Protein AF-A0A1Q7FSF7-F1 (afdb_monomer)

Secondary structure (DSSP, 8-state):
-HHHHHHHHHTTT-EEEEEEEETTTEEEEEEEEEEEEEETTTEEEEE-TTT--EEEE-GGG-SEEEE-TTSSEEEEEEEETTEEEEEEEEEE--

Radius of gyration: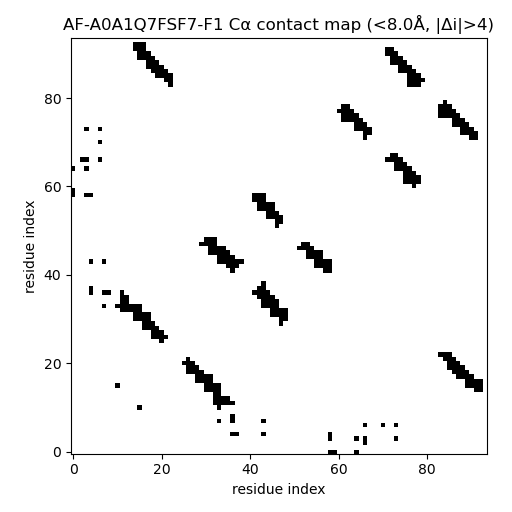 12.48 Å; Cα contacts (8 Å, |Δi|>4): 198; chains: 1; bounding box: 31×29×33 Å

Solvent-accessible surface area (backbone atoms only — not comparable to full-atom values): 5241 Å² total; per-residue (Å²): 103,68,63,60,54,51,53,48,59,77,39,56,76,34,64,25,46,33,36,42,34,37,65,90,78,52,66,49,76,47,60,24,27,28,72,47,63,70,46,87,79,63,27,36,34,32,36,20,81,85,80,67,46,72,47,79,42,51,61,88,70,43,72,49,75,48,69,42,97,84,68,50,35,38,40,37,28,26,60,60,87,95,42,70,47,33,38,40,36,40,28,62,71,130

Structure (mmCIF, N/CA/C/O backbone):
data_AF-A0A1Q7FSF7-F1
#
_entry.id   AF-A0A1Q7FSF7-F1
#
loop_
_atom_site.group_PDB
_atom_site.id
_atom_site.type_symbo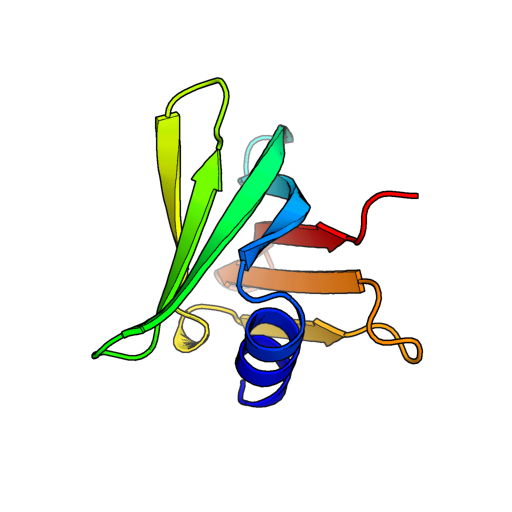l
_atom_site.label_atom_id
_atom_site.label_alt_id
_atom_site.label_comp_id
_atom_site.label_asym_id
_atom_site.label_entity_id
_atom_site.label_seq_id
_atom_site.pdbx_PDB_ins_code
_atom_site.Cartn_x
_atom_site.Cartn_y
_atom_site.Cartn_z
_atom_site.occupancy
_atom_site.B_iso_or_equiv
_atom_site.auth_seq_id
_atom_site.auth_comp_id
_atom_site.auth_asym_id
_atom_site.auth_atom_id
_atom_site.pdbx_PDB_model_num
ATOM 1 N N . MET A 1 1 ? -3.034 5.515 -11.832 1.00 77.44 1 MET A N 1
ATOM 2 C CA . MET A 1 1 ? -2.448 6.505 -10.900 1.00 77.44 1 MET A CA 1
ATOM 3 C C . MET A 1 1 ? -3.513 7.222 -10.096 1.00 77.44 1 MET A C 1
ATOM 5 O O . MET A 1 1 ? -3.477 7.153 -8.877 1.00 77.44 1 MET A O 1
ATOM 9 N N . GLU A 1 2 ? -4.496 7.820 -10.770 1.00 85.94 2 GLU A N 1
ATOM 10 C CA . GLU A 1 2 ? -5.700 8.377 -10.137 1.00 85.94 2 GLU A CA 1
ATOM 11 C C . GLU A 1 2 ? -6.382 7.409 -9.161 1.00 85.94 2 GLU A C 1
ATOM 13 O O . GLU A 1 2 ? -6.776 7.821 -8.081 1.00 85.94 2 GLU A O 1
ATOM 18 N N . GLU A 1 3 ? -6.449 6.112 -9.474 1.00 88.25 3 GLU A N 1
ATOM 19 C CA . GLU A 1 3 ? -7.030 5.100 -8.573 1.00 88.25 3 GLU A CA 1
ATOM 20 C C . GLU A 1 3 ? -6.285 4.969 -7.234 1.00 88.25 3 GLU A C 1
ATOM 22 O O . GLU A 1 3 ? -6.914 4.787 -6.197 1.00 88.25 3 GLU A O 1
ATOM 27 N N . VAL A 1 4 ? -4.956 5.126 -7.228 1.00 91.06 4 VAL A N 1
ATOM 28 C CA . VAL A 1 4 ? -4.144 5.102 -5.998 1.00 91.06 4 VAL A CA 1
ATOM 29 C C . VAL A 1 4 ? -4.472 6.315 -5.135 1.00 91.06 4 VAL A C 1
ATOM 31 O O . VAL A 1 4 ? -4.715 6.186 -3.937 1.00 91.06 4 VAL A O 1
ATOM 34 N N . LEU A 1 5 ? -4.520 7.499 -5.752 1.00 91.75 5 LEU A N 1
ATOM 35 C CA . LEU A 1 5 ? -4.914 8.730 -5.068 1.00 91.75 5 LEU A CA 1
ATOM 36 C C . LEU A 1 5 ? -6.358 8.637 -4.567 1.00 91.75 5 LEU A C 1
ATOM 38 O O . LEU A 1 5 ? -6.621 8.969 -3.419 1.00 91.75 5 LEU A O 1
ATOM 42 N N . SER A 1 6 ? -7.282 8.123 -5.380 1.00 92.19 6 SER A N 1
ATOM 43 C CA . SER A 1 6 ? -8.685 7.902 -5.016 1.00 92.19 6 SER A CA 1
ATOM 44 C C . SER A 1 6 ? -8.831 6.952 -3.822 1.00 92.19 6 SER A C 1
ATOM 46 O O . SER A 1 6 ? -9.573 7.258 -2.883 1.00 92.19 6 SER A O 1
ATOM 48 N N . PHE A 1 7 ? -8.062 5.859 -3.796 1.00 95.00 7 PHE A N 1
ATOM 49 C CA . PHE A 1 7 ? -7.991 4.967 -2.643 1.00 95.00 7 PHE A CA 1
ATOM 50 C C . PHE A 1 7 ? -7.561 5.739 -1.390 1.00 95.00 7 PHE A C 1
ATOM 52 O O . PHE A 1 7 ? -8.281 5.738 -0.394 1.00 95.00 7 PHE A O 1
ATOM 59 N N . PHE A 1 8 ? -6.443 6.468 -1.427 1.00 94.44 8 PHE A N 1
ATOM 60 C CA . PHE A 1 8 ? -5.973 7.199 -0.246 1.00 94.44 8 PHE A CA 1
ATOM 61 C C . PHE A 1 8 ? -6.890 8.361 0.162 1.00 94.44 8 PHE A C 1
ATOM 63 O O . PHE A 1 8 ? -7.064 8.580 1.358 1.00 94.44 8 PHE A O 1
ATOM 70 N N . ARG A 1 9 ? -7.536 9.059 -0.782 1.00 93.81 9 ARG A N 1
ATOM 71 C CA . ARG A 1 9 ? -8.560 10.085 -0.496 1.00 93.81 9 ARG A CA 1
ATOM 72 C C . ARG A 1 9 ? -9.711 9.497 0.321 1.00 93.81 9 ARG A C 1
ATOM 74 O O . ARG A 1 9 ? -10.122 10.094 1.311 1.00 93.81 9 ARG A O 1
ATOM 81 N N . THR A 1 10 ? -10.185 8.308 -0.052 1.00 94.75 10 THR A N 1
ATOM 82 C CA . THR A 1 10 ? -11.261 7.594 0.664 1.00 94.75 10 THR A CA 1
ATOM 83 C C . THR A 1 10 ? -10.873 7.247 2.106 1.00 94.75 10 THR A C 1
ATOM 85 O O . THR A 1 10 ? -11.726 7.203 2.993 1.00 94.75 10 THR A O 1
ATOM 88 N N . HIS A 1 11 ? -9.577 7.061 2.359 1.00 95.31 11 HIS A N 1
ATOM 89 C CA . HIS A 1 11 ? -9.035 6.690 3.665 1.00 95.31 11 HIS A CA 1
ATOM 90 C C . HIS A 1 11 ? -8.347 7.854 4.392 1.00 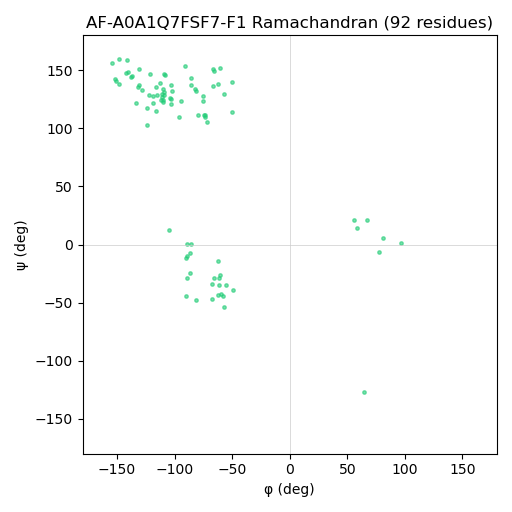95.31 11 HIS A C 1
ATOM 92 O O . HIS A 1 11 ? -7.663 7.628 5.391 1.00 95.31 11 HIS A O 1
ATOM 98 N N . LEU A 1 12 ? -8.523 9.099 3.936 1.00 95.25 12 LEU A N 1
ATOM 99 C CA . LEU A 1 12 ? -7.922 10.268 4.571 1.00 95.25 12 LEU A CA 1
ATOM 100 C C . LEU A 1 12 ? -8.344 10.361 6.046 1.00 95.25 12 LEU A C 1
ATOM 102 O O . LEU A 1 12 ? -9.521 10.267 6.392 1.00 95.25 12 LEU A O 1
ATOM 106 N N . GLY A 1 13 ? -7.364 10.527 6.932 1.00 94.31 13 GLY A N 1
ATOM 107 C CA . GLY A 1 13 ? -7.566 10.560 8.376 1.00 94.31 13 GLY A CA 1
ATOM 108 C C . GLY A 1 13 ? -7.771 9.190 9.035 1.00 94.31 13 GLY A C 1
ATOM 109 O O . GLY A 1 13 ? -7.791 9.136 10.266 1.00 94.31 13 GLY A O 1
ATOM 110 N N . ARG A 1 14 ? -7.877 8.096 8.269 1.00 94.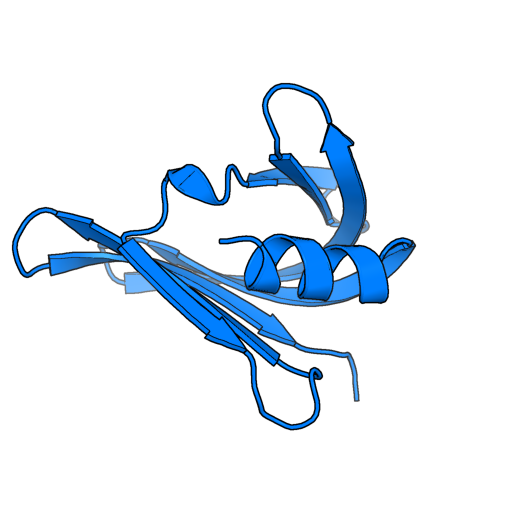81 14 ARG A N 1
ATOM 111 C CA . ARG A 1 14 ? -7.982 6.725 8.792 1.00 94.81 14 ARG A CA 1
ATOM 112 C C . ARG A 1 14 ? -6.609 6.082 8.941 1.00 94.81 14 ARG A C 1
ATOM 114 O O . ARG A 1 14 ? -5.662 6.437 8.239 1.00 94.81 14 ARG A O 1
ATOM 121 N N . GLU A 1 15 ? -6.517 5.128 9.861 1.00 95.88 15 GLU A N 1
ATOM 122 C CA . GLU A 1 15 ? -5.371 4.227 9.963 1.00 95.88 15 GLU A CA 1
ATOM 123 C C . GLU A 1 15 ? -5.552 3.029 9.032 1.00 95.88 15 GLU A C 1
ATOM 125 O O . GLU A 1 15 ? -6.633 2.447 8.953 1.00 95.88 15 GLU A O 1
ATOM 130 N N . LEU A 1 16 ? -4.471 2.664 8.354 1.00 96.12 16 LEU A N 1
ATOM 131 C CA . LEU A 1 16 ? -4.363 1.487 7.506 1.00 96.12 16 LEU A CA 1
ATOM 132 C C . LEU A 1 16 ? -3.222 0.616 8.025 1.00 96.12 16 LEU A C 1
ATOM 134 O O . LEU A 1 16 ? -2.203 1.125 8.501 1.00 96.12 16 LEU A O 1
ATOM 138 N N . ASP A 1 17 ? -3.364 -0.699 7.899 1.00 95.81 17 ASP A N 1
ATOM 139 C CA . ASP A 1 17 ? -2.223 -1.601 8.023 1.00 95.81 17 ASP A CA 1
ATOM 140 C C . ASP A 1 17 ? -1.384 -1.459 6.742 1.00 95.81 17 ASP A C 1
ATOM 142 O O . ASP A 1 17 ? -1.819 -1.848 5.653 1.00 95.81 17 ASP A O 1
ATOM 146 N N . ILE A 1 18 ? -0.184 -0.891 6.872 1.00 94.81 18 ILE A N 1
ATOM 147 C CA . ILE A 1 18 ? 0.755 -0.691 5.769 1.00 94.81 18 ILE A CA 1
ATOM 148 C C . ILE A 1 18 ? 1.875 -1.722 5.868 1.00 94.81 18 ILE A C 1
ATOM 150 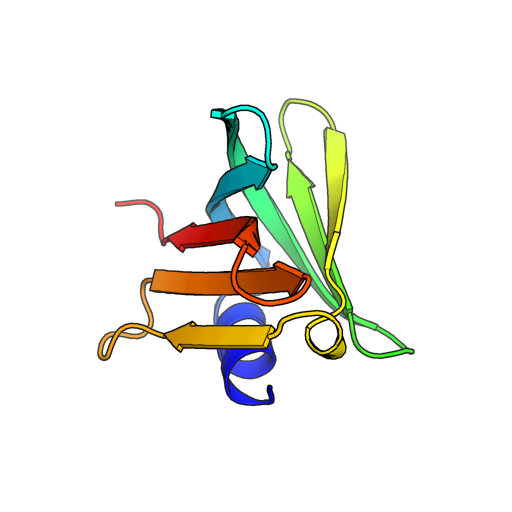O O . ILE A 1 18 ? 2.561 -1.828 6.884 1.00 94.81 18 ILE A O 1
ATOM 154 N N . ALA A 1 19 ? 2.093 -2.464 4.790 1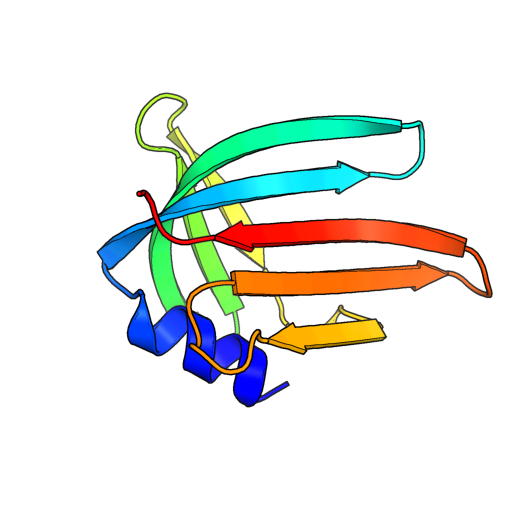.00 92.62 19 ALA A N 1
ATOM 155 C CA . ALA A 1 19 ? 3.255 -3.318 4.607 1.00 92.62 19 ALA A CA 1
ATOM 156 C C . ALA A 1 19 ? 4.152 -2.710 3.530 1.00 92.62 19 ALA A C 1
ATOM 158 O O . ALA A 1 19 ? 3.695 -2.488 2.413 1.00 92.62 19 ALA A O 1
ATOM 159 N N . VAL A 1 20 ? 5.423 -2.468 3.842 1.00 89.62 20 VAL A N 1
ATOM 160 C CA . VAL A 1 20 ? 6.433 -2.043 2.866 1.00 89.62 20 VAL A CA 1
ATOM 161 C C . VAL A 1 20 ? 7.492 -3.129 2.769 1.00 89.62 20 VAL A C 1
ATOM 163 O O . VAL A 1 20 ? 8.198 -3.397 3.739 1.00 89.62 20 VAL A O 1
ATOM 166 N N . SER A 1 21 ? 7.597 -3.759 1.604 1.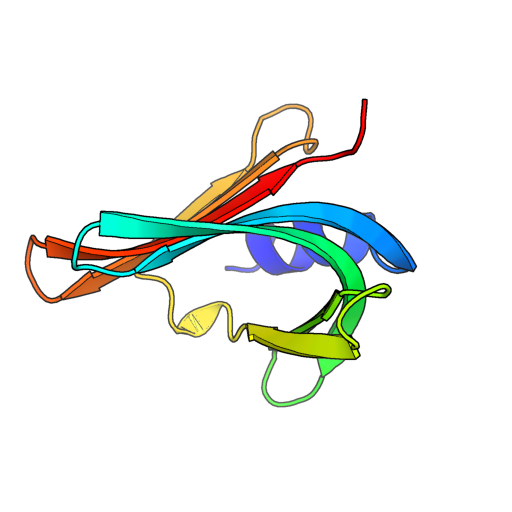00 86.19 21 SER A N 1
ATOM 167 C CA . SER A 1 21 ? 8.663 -4.702 1.267 1.00 86.19 21 SER A CA 1
ATOM 168 C C . SER A 1 21 ? 9.665 -4.013 0.345 1.00 86.19 21 SER A C 1
ATOM 170 O O . SER A 1 21 ? 9.277 -3.522 -0.715 1.00 86.19 21 SER A O 1
ATOM 172 N N . ILE A 1 22 ? 10.942 -4.002 0.718 1.00 83.31 22 ILE A N 1
ATOM 173 C CA . ILE A 1 22 ? 12.043 -3.509 -0.123 1.00 83.31 22 ILE A CA 1
ATOM 174 C C . ILE A 1 22 ? 12.874 -4.719 -0.573 1.00 83.31 22 ILE A C 1
ATOM 176 O O . ILE A 1 22 ? 12.957 -5.726 0.139 1.00 83.31 22 ILE A O 1
ATOM 180 N N . PHE A 1 23 ? 13.439 -4.655 -1.781 1.00 68.94 23 PHE A N 1
ATOM 181 C CA . PHE A 1 23 ? 14.386 -5.658 -2.279 1.00 68.94 23 PHE A CA 1
ATOM 182 C C . PHE A 1 23 ? 15.485 -5.909 -1.234 1.00 68.94 23 PHE A C 1
ATOM 184 O O . PHE A 1 23 ? 15.920 -4.955 -0.601 1.00 68.94 23 PHE A O 1
ATOM 191 N N . GLU A 1 24 ? 15.881 -7.179 -1.060 1.00 64.94 24 GLU A N 1
ATOM 192 C CA . GLU A 1 24 ? 16.577 -7.793 0.105 1.00 64.94 24 GLU A CA 1
ATOM 193 C C . GLU A 1 24 ? 15.665 -8.512 1.121 1.00 64.94 24 GLU A C 1
ATOM 195 O O . GLU A 1 24 ? 16.142 -9.102 2.087 1.00 64.94 24 GLU A O 1
ATOM 200 N N . GLY A 1 25 ? 14.349 -8.556 0.883 1.00 65.38 25 GLY A N 1
ATOM 201 C CA . GLY A 1 25 ? 13.422 -9.378 1.677 1.00 65.38 25 GLY A CA 1
ATOM 202 C C . GLY A 1 25 ? 12.999 -8.745 3.006 1.00 65.38 25 GLY A C 1
ATOM 203 O O . GLY A 1 25 ? 12.253 -9.354 3.775 1.00 65.38 25 GLY A O 1
ATOM 204 N N . ILE A 1 26 ? 13.408 -7.502 3.262 1.00 78.06 26 ILE A N 1
ATOM 205 C CA . ILE A 1 26 ? 12.969 -6.742 4.428 1.00 78.06 26 ILE A CA 1
ATOM 206 C C . ILE A 1 26 ? 11.531 -6.295 4.180 1.00 78.06 26 ILE A C 1
ATOM 208 O O . ILE A 1 26 ? 11.264 -5.453 3.322 1.00 78.06 26 ILE A O 1
ATOM 212 N N . THR A 1 27 ? 10.599 -6.858 4.947 1.00 82.62 27 THR A N 1
ATOM 213 C CA . THR A 1 27 ? 9.219 -6.374 4.997 1.00 82.62 27 THR A CA 1
ATOM 214 C C . THR A 1 27 ? 8.941 -5.766 6.357 1.00 82.62 27 THR A C 1
ATOM 216 O O . THR A 1 27 ? 9.113 -6.415 7.386 1.00 82.62 27 THR A O 1
ATOM 219 N N . GLN A 1 28 ? 8.499 -4.517 6.350 1.00 84.81 28 GLN A N 1
ATOM 220 C CA . GLN A 1 28 ? 8.095 -3.790 7.541 1.00 84.81 28 GLN A CA 1
ATOM 221 C C . GLN A 1 28 ? 6.584 -3.621 7.522 1.00 84.81 28 GLN A C 1
ATOM 223 O O . GLN A 1 28 ? 6.023 -3.152 6.534 1.00 84.81 28 GLN A O 1
ATOM 228 N N . TYR A 1 29 ? 5.944 -3.996 8.624 1.00 88.06 29 TYR A N 1
ATOM 229 C CA . TYR A 1 29 ? 4.511 -3.840 8.824 1.00 88.06 29 TYR A CA 1
ATOM 230 C C . TYR A 1 29 ? 4.285 -2.785 9.887 1.00 88.06 29 TYR A C 1
ATOM 232 O O . TYR A 1 29 ? 4.832 -2.879 10.986 1.00 88.06 29 TYR A O 1
ATOM 240 N N . GLU A 1 30 ? 3.479 -1.786 9.571 1.00 91.19 30 GLU A N 1
ATOM 241 C CA . GLU A 1 30 ? 3.150 -0.743 10.518 1.00 91.19 30 GLU A CA 1
ATOM 242 C C . GLU A 1 30 ? 1.776 -0.149 10.230 1.00 91.19 30 GLU A C 1
ATOM 244 O O . GLU A 1 30 ? 1.385 0.037 9.081 1.00 91.19 30 GLU A O 1
ATOM 249 N N . ARG A 1 31 ? 1.044 0.178 11.296 1.00 94.19 31 ARG A N 1
ATOM 250 C CA . ARG A 1 31 ? -0.187 0.957 11.176 1.00 94.19 31 ARG A CA 1
ATOM 251 C C . ARG A 1 31 ? 0.160 2.404 10.923 1.00 94.19 31 ARG A C 1
ATOM 253 O O . ARG A 1 31 ? 0.871 3.013 11.726 1.00 94.19 31 ARG A O 1
ATOM 260 N N . MET A 1 32 ? -0.353 2.948 9.831 1.00 95.31 32 MET A N 1
ATOM 261 C CA . MET A 1 32 ? -0.106 4.332 9.464 1.00 95.31 32 MET A CA 1
ATOM 262 C C . MET A 1 32 ? -1.412 5.032 9.135 1.00 95.31 32 MET A C 1
ATOM 264 O O . MET A 1 32 ? -2.281 4.493 8.455 1.00 95.31 32 MET A O 1
ATOM 268 N N . LYS A 1 33 ? -1.533 6.258 9.623 1.00 95.62 33 LYS A N 1
ATOM 269 C CA . LYS A 1 33 ? -2.619 7.170 9.316 1.00 95.62 33 LYS A CA 1
ATOM 270 C C . LYS A 1 33 ? -2.349 7.857 7.985 1.00 95.62 33 LYS A C 1
ATOM 272 O O . LYS A 1 33 ? -1.259 8.396 7.794 1.00 95.62 33 LYS A O 1
ATOM 277 N N . VAL A 1 34 ? -3.343 7.896 7.103 1.00 95.56 34 VAL A N 1
ATOM 278 C CA . VAL A 1 34 ? -3.293 8.747 5.907 1.00 95.56 34 VAL A CA 1
ATOM 279 C C . VAL A 1 34 ? -3.459 10.194 6.361 1.00 95.56 34 VAL A C 1
ATOM 281 O O . VAL A 1 34 ? -4.540 10.599 6.788 1.00 95.56 34 VAL A O 1
ATOM 284 N N . GLN A 1 35 ? -2.371 10.955 6.352 1.00 94.56 35 GLN A N 1
ATOM 285 C CA . GLN A 1 35 ? -2.334 12.312 6.890 1.00 94.56 35 GLN A CA 1
ATOM 286 C C . GLN A 1 35 ? -2.690 13.349 5.827 1.00 94.56 35 GLN A C 1
ATOM 288 O O . GLN A 1 35 ? -3.485 14.245 6.094 1.00 94.56 35 GLN A O 1
ATOM 293 N N . GLU A 1 36 ? -2.127 13.204 4.629 1.00 93.31 36 GLU A N 1
ATOM 294 C CA . GLU A 1 36 ? -2.334 14.119 3.508 1.00 93.31 36 GLU A CA 1
ATOM 295 C C . GLU A 1 36 ? -2.401 13.334 2.199 1.00 93.31 36 GLU A C 1
ATOM 297 O O . GLU A 1 36 ? -1.737 12.306 2.041 1.00 93.31 36 GLU A O 1
ATOM 302 N N . VAL A 1 37 ? -3.190 13.835 1.252 1.00 91.19 37 VAL A N 1
ATOM 303 C CA . VAL A 1 37 ? -3.279 13.339 -0.124 1.00 91.19 37 VAL A CA 1
ATOM 304 C C . VAL A 1 37 ? -3.307 14.561 -1.040 1.00 91.19 37 VAL A C 1
ATOM 306 O O . VAL A 1 37 ? -3.854 15.592 -0.658 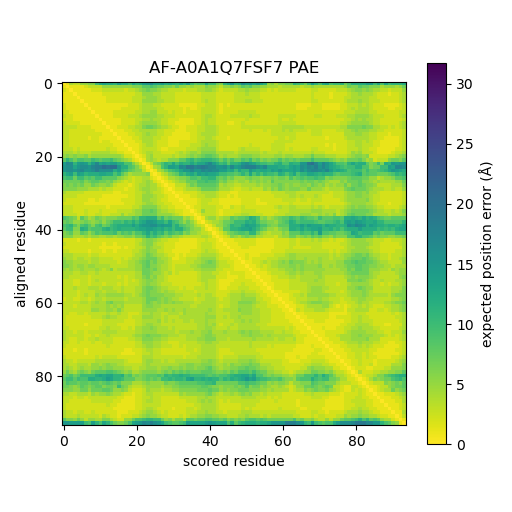1.00 91.19 37 VAL A O 1
ATOM 309 N N . ASP A 1 38 ? -2.698 14.460 -2.221 1.00 83.50 38 ASP A N 1
ATOM 310 C CA . ASP A 1 38 ? -2.619 15.531 -3.229 1.00 83.50 38 ASP A CA 1
ATOM 311 C C . ASP A 1 38 ? -1.785 16.764 -2.837 1.00 83.50 38 ASP A C 1
ATOM 313 O O . ASP A 1 38 ? -1.918 17.827 -3.445 1.00 83.50 38 ASP A O 1
ATOM 317 N N . ALA A 1 39 ? -0.870 16.647 -1.869 1.00 77.31 39 ALA A N 1
ATOM 318 C CA . ALA A 1 39 ? 0.110 17.712 -1.639 1.00 77.31 39 ALA A CA 1
ATOM 319 C C . ALA A 1 39 ? 0.979 17.881 -2.898 1.00 77.31 39 ALA A C 1
ATOM 321 O O . ALA A 1 39 ? 1.356 16.881 -3.491 1.00 77.31 39 ALA A O 1
ATOM 322 N N . ALA A 1 40 ? 1.297 19.108 -3.328 1.00 75.69 40 ALA A N 1
ATOM 323 C CA . ALA A 1 40 ? 2.039 19.360 -4.571 1.00 75.69 40 ALA A CA 1
ATOM 324 C C . ALA A 1 40 ? 3.567 19.197 -4.384 1.00 75.69 40 ALA A C 1
ATOM 326 O O . ALA A 1 40 ? 4.105 19.745 -3.414 1.00 75.69 40 ALA A O 1
ATOM 327 N N . PRO A 1 41 ? 4.302 18.497 -5.278 1.00 71.62 41 PRO A N 1
ATOM 328 C CA . PRO A 1 41 ? 3.816 17.608 -6.348 1.00 71.62 41 PRO A CA 1
ATOM 329 C C . PRO A 1 41 ? 3.106 16.367 -5.776 1.00 71.62 41 PRO A C 1
ATOM 331 O O . PRO A 1 41 ? 3.497 15.948 -4.681 1.00 71.62 41 PRO A O 1
ATOM 334 N N . PRO A 1 42 ? 2.098 15.809 -6.489 1.00 75.88 42 PRO A N 1
ATOM 335 C CA . PRO A 1 42 ? 1.084 14.901 -5.947 1.00 75.88 42 PRO A CA 1
ATOM 336 C C . PRO A 1 42 ? 1.702 13.763 -5.145 1.00 75.88 42 PRO A C 1
ATOM 338 O O . PRO A 1 42 ? 2.398 12.901 -5.676 1.00 75.88 42 PRO A O 1
ATOM 341 N N . ARG A 1 43 ? 1.422 13.770 -3.845 1.00 89.50 43 ARG A N 1
ATOM 342 C CA . ARG A 1 43 ? 1.929 12.777 -2.903 1.00 89.50 43 ARG A CA 1
ATOM 343 C C . ARG A 1 43 ? 0.878 12.394 -1.873 1.00 89.50 43 ARG A C 1
ATOM 345 O O . ARG A 1 43 ? -0.056 13.148 -1.602 1.00 89.50 43 ARG A O 1
ATOM 352 N N . VAL A 1 44 ? 1.081 11.231 -1.276 1.00 92.62 44 VAL A N 1
ATOM 353 C CA . VAL A 1 44 ? 0.359 10.743 -0.104 1.00 92.62 44 VAL A CA 1
ATOM 354 C C . VAL A 1 44 ? 1.330 10.731 1.068 1.00 92.62 44 VAL A C 1
ATOM 356 O O . VAL A 1 44 ? 2.429 10.188 0.953 1.00 92.62 44 VAL A O 1
ATOM 359 N N . LEU A 1 45 ? 0.936 11.322 2.192 1.00 94.56 45 LEU A N 1
ATOM 360 C CA . LEU A 1 45 ? 1.698 11.284 3.434 1.00 94.56 45 LEU A CA 1
ATOM 361 C C . LEU A 1 45 ? 1.059 10.285 4.395 1.00 94.56 45 LEU A C 1
ATOM 363 O O . LEU A 1 45 ? -0.105 10.427 4.773 1.00 94.56 45 LEU A O 1
ATOM 367 N N . LEU A 1 46 ? 1.835 9.287 4.803 1.00 94.19 46 LEU A N 1
ATOM 368 C CA . LEU A 1 46 ? 1.460 8.302 5.808 1.00 94.19 46 LEU A CA 1
ATOM 369 C C . LEU A 1 46 ? 2.261 8.552 7.083 1.00 94.19 46 LEU A C 1
ATOM 371 O O . LEU A 1 46 ? 3.485 8.657 7.031 1.00 94.19 46 LEU A O 1
ATOM 375 N N . LEU A 1 47 ? 1.587 8.601 8.227 1.00 95.44 47 LEU A N 1
ATOM 376 C CA . LEU A 1 47 ? 2.204 8.797 9.537 1.00 95.44 47 LEU A CA 1
ATOM 377 C C . LEU A 1 47 ? 1.928 7.592 10.425 1.00 95.44 47 LEU A C 1
ATOM 379 O O . LEU A 1 47 ? 0.776 7.289 10.716 1.00 95.44 47 LEU A O 1
ATOM 383 N N . ALA A 1 48 ? 2.972 6.938 10.914 1.00 93.31 48 ALA A N 1
ATOM 384 C CA . ALA A 1 48 ? 2.862 5.900 11.921 1.00 93.31 48 ALA A CA 1
ATOM 385 C C . ALA A 1 48 ? 2.707 6.543 13.307 1.00 93.31 48 ALA A C 1
ATOM 387 O O . ALA A 1 48 ? 3.671 7.120 13.815 1.00 93.31 48 ALA A O 1
ATOM 388 N N . PRO A 1 49 ? 1.545 6.441 13.977 1.00 89.06 49 PRO A N 1
ATOM 389 C CA . PRO A 1 49 ? 1.309 7.186 15.216 1.00 89.06 49 PRO A CA 1
ATOM 390 C C . PRO A 1 49 ? 2.222 6.753 16.371 1.00 89.06 49 PRO A C 1
ATOM 392 O O . PRO A 1 49 ? 2.536 7.548 17.253 1.00 89.06 49 PRO A O 1
ATOM 395 N N . LYS A 1 50 ? 2.662 5.488 16.376 1.00 90.06 50 LYS A N 1
ATOM 396 C CA . LYS A 1 50 ? 3.480 4.924 17.459 1.00 90.06 50 LYS A CA 1
ATOM 397 C C . LYS A 1 50 ? 4.958 5.278 17.336 1.00 90.06 50 LYS A C 1
ATOM 399 O O . LYS A 1 50 ? 5.564 5.687 18.318 1.00 90.06 50 LYS A O 1
ATOM 404 N N . SER A 1 51 ? 5.535 5.110 16.149 1.00 91.56 51 SER A N 1
ATOM 405 C CA . SER A 1 51 ? 6.954 5.389 15.898 1.00 91.56 51 SER A CA 1
ATOM 406 C C . SER A 1 51 ? 7.213 6.830 15.462 1.00 91.56 51 SER A C 1
ATOM 408 O O . SER A 1 51 ? 8.369 7.230 15.368 1.00 91.56 51 SER A O 1
ATOM 410 N N . GLN A 1 52 ? 6.155 7.592 15.156 1.00 91.44 52 GLN A N 1
ATOM 411 C CA . GLN A 1 52 ? 6.217 8.907 14.507 1.00 91.44 52 GLN A CA 1
ATOM 412 C C . GLN A 1 52 ? 6.920 8.878 13.139 1.00 91.44 52 GLN A C 1
ATOM 414 O O . GLN A 1 52 ? 7.261 9.921 12.583 1.00 91.44 52 GLN A O 1
ATOM 419 N N . ARG A 1 53 ? 7.117 7.685 12.562 1.00 90.69 53 ARG A N 1
ATOM 420 C CA . ARG A 1 53 ? 7.692 7.525 11.230 1.00 90.69 53 ARG A CA 1
ATOM 421 C C . ARG A 1 53 ? 6.739 8.080 10.182 1.00 90.69 53 ARG A C 1
ATOM 423 O O . ARG A 1 53 ? 5.547 7.785 10.202 1.00 90.69 53 ARG A O 1
ATOM 430 N N . GLN A 1 54 ? 7.286 8.820 9.226 1.00 91.94 54 GLN A N 1
ATOM 431 C CA . GLN A 1 54 ? 6.542 9.325 8.079 1.00 91.94 54 GLN A CA 1
ATOM 432 C C . GLN A 1 54 ? 7.023 8.664 6.793 1.00 91.94 54 GLN A C 1
ATOM 434 O O . GLN A 1 54 ? 8.223 8.472 6.595 1.00 91.94 54 GLN A O 1
ATOM 439 N N . ILE A 1 55 ? 6.080 8.326 5.918 1.00 89.38 55 ILE A N 1
ATOM 440 C CA . ILE A 1 55 ? 6.349 7.839 4.568 1.00 89.38 55 ILE A CA 1
ATOM 441 C C . ILE A 1 55 ? 5.610 8.753 3.601 1.00 89.38 55 ILE A C 1
ATOM 443 O O . ILE A 1 55 ? 4.384 8.839 3.628 1.00 89.38 55 ILE A O 1
ATOM 447 N N . ALA A 1 56 ? 6.368 9.430 2.744 1.00 91.00 56 ALA A N 1
ATOM 448 C CA . ALA A 1 56 ? 5.824 10.160 1.613 1.00 91.00 56 ALA A CA 1
ATOM 449 C C . ALA A 1 56 ? 5.871 9.255 0.382 1.00 91.00 56 ALA A C 1
ATOM 451 O O . ALA A 1 56 ? 6.928 8.754 0.001 1.00 91.00 56 ALA A O 1
ATOM 452 N N . ILE A 1 57 ? 4.713 9.049 -0.227 1.00 88.69 57 ILE A N 1
ATOM 453 C CA . ILE A 1 57 ? 4.544 8.244 -1.424 1.00 88.69 57 ILE A CA 1
ATOM 454 C C . ILE A 1 57 ? 4.208 9.185 -2.565 1.00 88.69 57 ILE A C 1
ATOM 456 O O . ILE A 1 57 ? 3.205 9.888 -2.503 1.00 88.69 57 ILE A O 1
ATOM 460 N N . ASP A 1 58 ? 5.011 9.160 -3.618 1.00 89.44 58 ASP A N 1
ATOM 461 C CA . ASP A 1 58 ? 4.641 9.731 -4.907 1.00 89.44 58 ASP A CA 1
ATOM 462 C C . ASP A 1 58 ? 4.098 8.593 -5.779 1.00 89.44 58 ASP A C 1
ATOM 464 O O . ASP A 1 58 ? 4.870 7.715 -6.186 1.00 89.44 58 ASP A O 1
ATOM 468 N N . PRO A 1 59 ? 2.781 8.565 -6.055 1.00 86.88 59 PRO A N 1
ATOM 469 C CA . PRO A 1 59 ? 2.187 7.503 -6.842 1.00 86.88 59 PRO A CA 1
ATOM 470 C C . PRO A 1 59 ? 2.872 7.342 -8.205 1.00 86.88 59 PRO A C 1
ATOM 472 O O . PRO A 1 59 ? 3.059 6.211 -8.651 1.00 86.88 59 PRO A O 1
ATOM 475 N N . HIS A 1 60 ? 3.328 8.434 -8.837 1.00 87.00 60 HIS A N 1
ATOM 476 C CA . HIS A 1 60 ? 3.945 8.415 -10.169 1.00 87.00 60 HIS A CA 1
ATOM 477 C C . HIS A 1 60 ? 5.241 7.602 -10.246 1.00 87.00 60 HIS A C 1
ATOM 479 O O . HIS A 1 60 ? 5.695 7.273 -11.341 1.00 87.00 60 HIS A O 1
ATOM 485 N N . GLN A 1 61 ? 5.822 7.245 -9.101 1.00 86.81 61 GLN A N 1
ATOM 486 C CA . GLN A 1 61 ? 7.038 6.441 -9.021 1.00 86.81 61 GLN A CA 1
ATOM 487 C C . GLN A 1 61 ? 6.774 4.931 -9.040 1.00 86.81 61 GLN A C 1
ATOM 489 O O . GLN A 1 61 ? 7.729 4.149 -9.110 1.00 86.81 61 GLN A O 1
ATOM 494 N N . PHE A 1 62 ? 5.512 4.501 -8.978 1.00 90.12 62 PHE A N 1
ATOM 495 C CA . PHE A 1 62 ? 5.150 3.091 -9.072 1.00 90.12 62 PHE A CA 1
ATOM 496 C C . PHE A 1 62 ? 4.995 2.633 -10.519 1.00 90.12 62 PHE A C 1
ATOM 498 O O . PHE A 1 62 ? 4.484 3.341 -11.383 1.00 90.12 62 PHE A O 1
ATOM 505 N N . SER A 1 63 ? 5.420 1.399 -10.763 1.00 92.50 63 SER A N 1
ATOM 506 C CA . SER A 1 63 ? 5.303 0.714 -12.048 1.00 92.50 63 SER A CA 1
ATOM 507 C C . SER A 1 63 ? 3.958 0.004 -12.208 1.00 92.50 63 SER A C 1
ATOM 509 O O . SER A 1 63 ? 3.522 -0.212 -13.333 1.00 92.50 63 SER A O 1
ATOM 511 N N . PHE A 1 64 ? 3.298 -0.354 -11.103 1.00 92.44 64 PHE A N 1
ATOM 512 C CA . PHE A 1 64 ? 1.947 -0.910 -11.103 1.00 92.44 64 PHE A CA 1
ATOM 513 C C . PHE A 1 64 ? 1.178 -0.505 -9.846 1.00 92.44 64 PHE A C 1
ATOM 515 O O . PHE A 1 64 ? 1.764 -0.148 -8.819 1.00 92.44 64 PHE A O 1
ATOM 522 N N . ALA A 1 65 ? -0.143 -0.602 -9.945 1.00 93.94 65 ALA A N 1
ATOM 523 C CA . ALA A 1 65 ? -1.075 -0.417 -8.851 1.00 93.94 65 ALA A CA 1
ATOM 524 C C . ALA A 1 65 ? -2.302 -1.307 -9.066 1.00 93.94 65 ALA A C 1
ATOM 526 O O . ALA A 1 65 ? -2.814 -1.378 -10.181 1.00 93.94 65 ALA A O 1
ATOM 527 N N . THR A 1 66 ? -2.777 -1.933 -7.997 1.00 95.25 66 THR A N 1
ATOM 528 C CA . THR A 1 66 ? -3.981 -2.760 -7.968 1.00 95.25 66 THR A CA 1
ATOM 529 C C . THR A 1 66 ? -4.796 -2.369 -6.746 1.00 95.25 66 THR A C 1
ATOM 531 O O . THR A 1 66 ? -4.308 -2.461 -5.621 1.00 95.25 66 THR A O 1
ATOM 534 N N . VAL A 1 67 ? -6.042 -1.954 -6.953 1.00 95.19 67 VAL A N 1
ATOM 535 C CA . VAL A 1 67 ? -7.016 -1.726 -5.878 1.00 95.19 67 VAL A CA 1
ATOM 536 C C . VAL A 1 67 ? -7.980 -2.910 -5.857 1.00 95.19 67 VAL A C 1
ATOM 538 O O . VAL A 1 67 ? -8.391 -3.393 -6.913 1.00 95.19 67 VAL A O 1
ATOM 541 N N . SER A 1 68 ? -8.320 -3.424 -4.675 1.00 94.00 68 SER A N 1
ATOM 542 C CA . SER A 1 68 ? -9.318 -4.490 -4.566 1.00 94.00 68 SER A CA 1
ATOM 543 C C . SER A 1 68 ? -10.715 -3.986 -4.967 1.00 94.00 68 SER A C 1
ATOM 545 O O . SER A 1 68 ? -11.010 -2.809 -4.768 1.00 94.00 68 SER A O 1
ATOM 547 N N . PRO A 1 69 ? -11.612 -4.843 -5.496 1.00 91.06 69 PRO A N 1
ATOM 548 C CA . PRO A 1 69 ? -12.939 -4.412 -5.959 1.00 91.06 69 PRO A CA 1
ATOM 549 C C . PRO A 1 69 ? -13.834 -3.788 -4.879 1.00 91.06 69 PRO A C 1
ATOM 551 O O . PRO A 1 69 ? -14.719 -2.998 -5.185 1.00 91.06 69 PRO A O 1
ATOM 554 N N . ASP A 1 70 ? -13.614 -4.154 -3.617 1.00 91.56 70 ASP A N 1
ATOM 555 C CA . ASP A 1 70 ? -14.293 -3.603 -2.440 1.00 91.56 70 ASP A CA 1
ATOM 556 C C . ASP A 1 70 ? -13.626 -2.320 -1.907 1.00 91.56 70 ASP A C 1
ATOM 558 O O . ASP A 1 70 ? -14.072 -1.765 -0.908 1.00 91.56 70 ASP A O 1
ATOM 562 N N . HIS A 1 71 ? -12.554 -1.855 -2.558 1.00 90.25 71 HIS A N 1
ATOM 563 C CA . HIS A 1 71 ? -11.731 -0.708 -2.175 1.00 90.25 71 HIS A CA 1
ATOM 564 C C . HIS A 1 71 ? -11.136 -0.775 -0.759 1.00 90.25 71 HIS A C 1
ATOM 566 O O . HIS A 1 71 ? -10.720 0.250 -0.230 1.00 90.25 71 HIS A O 1
ATOM 572 N N . THR A 1 72 ? -11.025 -1.964 -0.159 1.00 94.38 72 THR A N 1
ATOM 573 C CA . THR A 1 72 ? -10.447 -2.132 1.188 1.00 94.38 72 THR A CA 1
ATOM 574 C C . THR A 1 72 ? -8.938 -2.380 1.170 1.00 94.38 72 THR A C 1
ATOM 576 O O . THR A 1 72 ? -8.282 -2.345 2.216 1.00 94.38 72 THR A O 1
ATOM 579 N N . ARG A 1 73 ? -8.360 -2.660 -0.008 1.00 95.94 73 ARG A N 1
ATOM 580 C CA . ARG A 1 73 ? -6.941 -2.989 -0.187 1.00 95.94 73 ARG A CA 1
ATOM 581 C C . ARG A 1 73 ? -6.356 -2.302 -1.412 1.00 95.94 73 ARG A C 1
ATOM 583 O O . ARG A 1 73 ? -6.989 -2.204 -2.459 1.00 95.94 73 ARG A O 1
ATOM 590 N N . LEU A 1 74 ? -5.100 -1.908 -1.284 1.00 96.50 74 LEU A N 1
ATOM 591 C CA . LEU A 1 74 ? -4.273 -1.370 -2.351 1.00 96.50 74 LEU A CA 1
ATOM 592 C C . LEU A 1 74 ? -2.929 -2.095 -2.336 1.00 96.50 74 LEU A C 1
ATOM 594 O O . LEU A 1 74 ? -2.306 -2.239 -1.287 1.00 96.50 74 LEU A O 1
ATOM 598 N N . GLU A 1 75 ? -2.451 -2.486 -3.507 1.00 95.62 75 GLU A N 1
ATOM 599 C CA . GLU A 1 75 ? -1.080 -2.920 -3.728 1.00 95.62 75 GLU A CA 1
ATOM 600 C C . GLU A 1 75 ? -0.446 -2.045 -4.804 1.00 95.62 75 GLU A C 1
ATOM 602 O O . GLU A 1 75 ? -0.998 -1.873 -5.885 1.00 95.62 75 GLU A O 1
ATOM 607 N N . VAL A 1 76 ? 0.726 -1.493 -4.517 1.00 94.25 76 VAL A N 1
ATOM 608 C CA . VAL A 1 76 ? 1.533 -0.739 -5.477 1.00 94.25 76 VAL A CA 1
ATOM 609 C C . VAL A 1 76 ? 2.960 -1.244 -5.437 1.00 94.25 76 VAL A C 1
ATOM 611 O O . VAL A 1 76 ? 3.445 -1.707 -4.401 1.00 94.25 76 VAL A O 1
ATOM 614 N N . GLY A 1 77 ? 3.668 -1.138 -6.552 1.00 92.88 77 GLY A N 1
ATOM 615 C CA . GLY A 1 77 ? 5.059 -1.555 -6.579 1.00 92.88 77 GLY A CA 1
ATOM 616 C C . GLY A 1 77 ? 5.883 -0.862 -7.637 1.00 92.88 77 GLY A C 1
ATOM 617 O O . GLY A 1 77 ? 5.374 -0.359 -8.637 1.00 92.88 77 GLY A O 1
ATOM 618 N N . ARG A 1 78 ? 7.188 -0.822 -7.385 1.00 91.19 78 ARG A N 1
ATOM 619 C CA . ARG A 1 78 ? 8.195 -0.259 -8.279 1.00 91.19 78 ARG A CA 1
ATOM 620 C C . ARG A 1 78 ? 9.049 -1.383 -8.844 1.00 91.19 78 ARG A C 1
ATOM 622 O O . ARG A 1 78 ? 9.504 -2.256 -8.107 1.00 91.19 78 ARG A O 1
ATOM 629 N N . LEU A 1 79 ? 9.270 -1.341 -10.151 1.00 88.38 79 LEU A N 1
ATOM 630 C CA . LEU A 1 79 ? 10.111 -2.276 -10.885 1.00 88.38 79 LEU A CA 1
ATOM 631 C C . LEU A 1 79 ? 11.410 -1.583 -11.320 1.00 88.38 79 LEU A C 1
ATOM 633 O O . LEU A 1 79 ? 11.418 -0.394 -11.641 1.00 88.38 79 LEU A O 1
ATOM 637 N N . LEU A 1 80 ? 12.510 -2.334 -11.346 1.00 85.44 80 LEU A N 1
ATOM 638 C CA . LEU A 1 80 ? 13.751 -1.977 -12.036 1.00 85.44 80 LEU A CA 1
ATOM 639 C C . LEU A 1 80 ? 14.088 -3.120 -13.000 1.00 85.44 80 LEU A C 1
ATOM 641 O O . LEU A 1 80 ? 14.516 -4.196 -12.580 1.00 85.44 80 LEU A O 1
ATOM 645 N N . GLY A 1 81 ? 13.824 -2.912 -14.292 1.00 84.81 81 GLY A N 1
ATOM 646 C CA . GLY A 1 81 ? 13.793 -4.008 -15.262 1.00 84.81 81 GLY A CA 1
ATOM 647 C C . GLY A 1 81 ? 12.661 -4.987 -14.934 1.00 84.81 81 GLY A C 1
ATOM 648 O O . GLY A 1 81 ? 11.519 -4.574 -14.758 1.00 84.81 81 GLY A O 1
ATOM 649 N N . SER A 1 82 ? 12.982 -6.276 -14.813 1.00 81.31 82 SER A N 1
ATOM 650 C CA . SER A 1 82 ? 12.040 -7.337 -14.420 1.00 81.31 82 SER A CA 1
ATOM 651 C C . SER A 1 82 ? 11.946 -7.567 -12.905 1.00 81.31 82 SER A C 1
ATOM 653 O O . SER A 1 82 ? 11.221 -8.459 -12.473 1.00 81.31 82 SER A O 1
ATOM 655 N N . ASN A 1 83 ? 12.685 -6.804 -12.092 1.00 83.81 83 ASN A N 1
ATOM 656 C CA . ASN A 1 83 ? 12.791 -7.036 -10.652 1.00 83.81 83 ASN A CA 1
ATOM 657 C C . ASN A 1 83 ? 11.919 -6.061 -9.854 1.00 83.81 83 ASN A C 1
ATOM 659 O O . ASN A 1 83 ? 11.991 -4.849 -10.055 1.00 83.81 83 ASN A O 1
ATOM 663 N N . LEU A 1 84 ? 11.143 -6.589 -8.903 1.00 83.31 84 LEU A N 1
ATOM 664 C CA . LEU A 1 84 ? 10.379 -5.808 -7.928 1.00 83.31 84 LEU A CA 1
ATOM 665 C C . LEU A 1 84 ? 11.313 -5.209 -6.879 1.00 83.31 84 LEU A C 1
ATOM 667 O O . LEU A 1 84 ? 11.846 -5.930 -6.044 1.00 83.31 84 LEU A O 1
ATOM 671 N N . THR A 1 85 ? 11.503 -3.892 -6.916 1.00 87.06 85 THR A N 1
ATOM 672 C CA . THR A 1 85 ? 12.403 -3.190 -5.989 1.00 87.06 85 THR A CA 1
ATOM 673 C C . THR A 1 85 ? 11.706 -2.736 -4.716 1.00 87.06 85 THR A C 1
ATOM 675 O O . THR A 1 85 ? 12.330 -2.657 -3.658 1.00 87.06 85 THR A O 1
ATOM 678 N N . MET A 1 86 ? 10.405 -2.469 -4.807 1.00 89.50 86 MET A N 1
ATOM 679 C CA . MET A 1 86 ? 9.571 -2.087 -3.678 1.00 89.50 86 MET A CA 1
ATOM 680 C C . MET A 1 86 ? 8.137 -2.543 -3.917 1.00 89.50 86 MET A C 1
ATOM 682 O O . MET A 1 86 ? 7.617 -2.402 -5.024 1.00 89.50 86 MET A O 1
ATOM 686 N N . ARG A 1 87 ? 7.483 -3.020 -2.862 1.00 92.12 87 ARG A N 1
ATOM 687 C CA . ARG A 1 87 ? 6.042 -3.256 -2.810 1.00 92.12 87 ARG A CA 1
ATOM 688 C C . ARG A 1 87 ? 5.476 -2.586 -1.575 1.00 92.12 87 ARG A C 1
ATOM 690 O O . ARG A 1 87 ? 6.014 -2.760 -0.485 1.00 92.12 87 ARG A O 1
ATOM 697 N N . LEU A 1 88 ? 4.382 -1.864 -1.749 1.00 92.88 88 LEU A N 1
ATOM 698 C CA . LEU A 1 88 ? 3.587 -1.337 -0.659 1.00 92.88 88 LEU A CA 1
ATOM 699 C C . LEU A 1 88 ? 2.184 -1.923 -0.747 1.00 92.88 88 LEU A C 1
ATOM 701 O O . LEU A 1 88 ? 1.534 -1.847 -1.787 1.00 92.88 88 LEU A O 1
ATOM 705 N N . THR A 1 89 ? 1.722 -2.492 0.357 1.00 94.88 89 THR A N 1
ATOM 706 C CA . THR A 1 89 ? 0.346 -2.951 0.514 1.00 94.88 89 THR A CA 1
ATOM 707 C C . THR A 1 89 ? -0.308 -2.121 1.604 1.00 94.88 89 THR A C 1
ATOM 709 O O . THR A 1 89 ? 0.242 -2.001 2.696 1.00 94.88 89 THR A O 1
ATOM 712 N N . ALA A 1 90 ? -1.473 -1.557 1.317 1.00 95.69 90 ALA A N 1
ATOM 713 C CA . ALA A 1 90 ? -2.316 -0.882 2.288 1.00 95.69 90 ALA A CA 1
ATOM 714 C C . ALA A 1 90 ? -3.632 -1.648 2.417 1.00 95.69 90 ALA A C 1
ATOM 716 O O . ALA A 1 90 ? -4.207 -2.057 1.409 1.00 95.69 90 ALA A O 1
ATOM 717 N N . ARG A 1 91 ? -4.106 -1.858 3.643 1.00 96.44 91 ARG A N 1
ATOM 718 C CA . ARG A 1 91 ? -5.400 -2.499 3.906 1.00 96.44 91 ARG A CA 1
ATOM 719 C C . ARG A 1 91 ? -6.125 -1.820 5.062 1.00 96.44 91 ARG A C 1
ATOM 721 O O . ARG A 1 91 ? -5.474 -1.346 5.996 1.00 96.44 91 ARG A O 1
ATOM 728 N N . GLU A 1 92 ? -7.451 -1.807 5.012 1.00 94.06 92 GLU A N 1
ATOM 729 C CA . GLU A 1 92 ? -8.267 -1.393 6.154 1.00 94.06 92 GLU A CA 1
ATOM 730 C C . GLU A 1 92 ? -8.029 -2.294 7.376 1.00 94.06 92 GLU A C 1
ATOM 732 O O . GLU A 1 92 ? -7.658 -3.469 7.264 1.00 94.06 92 GLU A O 1
ATOM 737 N N . LEU A 1 93 ? -8.226 -1.713 8.559 1.00 85.81 93 LEU A N 1
ATOM 738 C CA . LEU A 1 93 ? -8.232 -2.444 9.821 1.00 85.81 93 LEU A CA 1
ATOM 739 C C . LEU A 1 93 ? -9.560 -3.207 9.933 1.00 85.81 93 LEU A C 1
ATOM 741 O O . LEU A 1 93 ? -10.618 -2.607 9.754 1.00 85.81 93 LEU A O 1
ATOM 745 N N . ALA A 1 94 ? -9.483 -4.514 10.193 1.00 70.75 94 ALA A N 1
ATOM 746 C CA . ALA A 1 94 ? -10.650 -5.357 10.466 1.00 70.75 94 ALA A CA 1
ATOM 747 C C . ALA A 1 94 ? -11.306 -5.021 11.813 1.00 70.75 94 ALA A C 1
ATOM 749 O O . ALA A 1 94 ? -10.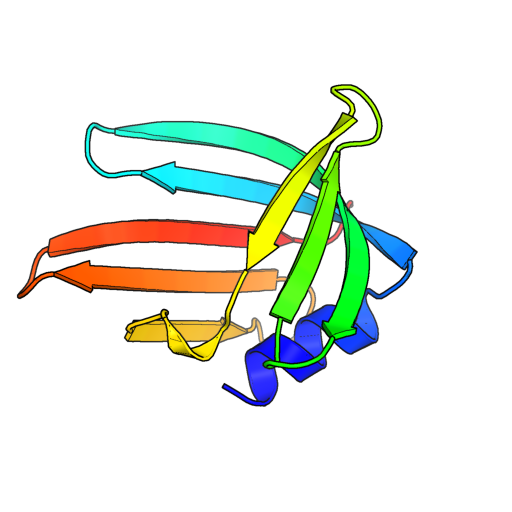561 -4.627 12.745 1.00 70.75 94 ALA A O 1
#

Sequence (94 aa):
MEEVLSFFRTHLGRELDIAVSIFEGITQYERMKVQEVDAAPPRVLLLAPKSQRQIAIDPHQFSFATVSPDHTRLEVGRLLGSNLTMRLTARELA

Nearest PDB structures (foldseek):
  3pnw-assembly1_C  TM=5.845E-01  e=6.067E-01  Homo sapiens
  4a4g-assembly1_A  TM=5.811E-01  e=5.748E-01  Homo sapiens
  2dyq-assembly1_A  TM=5.573E-01  e=4.156E-01  Homo sapiens
  1g5v-assembly1_A  TM=6.523E-01  e=1.293E+00  Homo sapiens
  8ptm-assembly1_b  TM=4.770E-01  e=7.949E-01  Escherichia coli

Foldseek 3Di:
DVVVLVLLVVQAQHWWFKWKAFPVGDIDTAIWHFHDAQDPVTWTWTAGPPVRDIDIDDLVQFPDKDADPVSQKIWTFHDDVPDTGMIMIIGHDD

Mean predicted aligned error: 4.26 Å

pLDDT: mean 89.4, std 7.02, range [64.94, 96.5]